Protein AF-A0AAN8FLV7-F1 (afdb_monomer_lite)

Secondary structure (DSSP, 8-state):
---------------PPPPPPPPPGGG----SEEEEEEEEEEEEP-GGGHHHHHTTGGGG-HHHHHTTTSEEEEEEEEEETTEEEEEEEEEEE-HHHHHHHHHHHHHH-SSEEEEEEEEEE-PPS--PSPPPPP-

InterPro domains:
  IPR035126 Secreted clade V protein [PF17619] (35-119)

Structure (mmCIF, N/CA/C/O backbone):
data_AF-A0AAN8FLV7-F1
#
_entry.id   AF-A0AAN8FLV7-F1
#
loop_
_atom_site.group_PDB
_atom_site.id
_atom_site.type_symbol
_atom_site.label_atom_id
_atom_site.label_alt_id
_atom_site.label_comp_id
_atom_site.label_asym_id
_atom_site.label_entity_id
_atom_site.label_seq_id
_atom_site.pdbx_PDB_ins_code
_atom_site.Cartn_x
_atom_site.Cartn_y
_atom_site.Cartn_z
_atom_site.occupancy
_atom_site.B_iso_or_equiv
_atom_site.auth_seq_id
_atom_site.auth_comp_id
_atom_site.auth_asym_id
_atom_site.auth_atom_id
_atom_site.pdbx_PDB_model_num
ATOM 1 N N . MET A 1 1 ? -3.016 -21.492 48.209 1.00 36.22 1 MET A N 1
ATOM 2 C CA . MET A 1 1 ? -3.811 -21.379 46.965 1.00 36.22 1 MET A CA 1
ATOM 3 C C . MET A 1 1 ? -4.136 -19.907 46.767 1.00 36.22 1 MET A C 1
ATOM 5 O O . MET A 1 1 ? -5.207 -19.456 47.156 1.00 36.22 1 MET A O 1
ATOM 9 N N . GLU A 1 2 ? -3.180 -19.142 46.243 1.00 34.44 2 GLU A N 1
ATOM 10 C CA . GLU A 1 2 ? -3.404 -17.747 45.862 1.00 34.44 2 GLU A CA 1
ATOM 11 C C . GLU A 1 2 ? -4.200 -17.682 44.558 1.00 34.44 2 GLU A C 1
ATOM 13 O O . GLU A 1 2 ? -3.817 -18.248 43.535 1.00 34.44 2 GLU A O 1
ATOM 18 N N . ARG A 1 3 ? -5.345 -17.001 44.616 1.00 38.47 3 ARG A N 1
ATOM 19 C CA . ARG A 1 3 ? -6.161 -16.663 43.453 1.00 38.47 3 ARG A CA 1
ATOM 20 C C . ARG A 1 3 ? -5.559 -15.422 42.799 1.00 38.47 3 ARG A C 1
ATOM 22 O O . ARG A 1 3 ? -5.804 -14.308 43.251 1.00 38.47 3 ARG A O 1
ATOM 29 N N . LEU A 1 4 ? -4.775 -15.624 41.743 1.00 39.97 4 LEU A N 1
ATOM 30 C CA . LEU A 1 4 ? -4.374 -14.556 40.831 1.00 39.97 4 LEU A CA 1
ATOM 31 C C . LEU A 1 4 ? -5.603 -14.095 40.042 1.00 39.97 4 LEU A C 1
ATOM 33 O O . LEU A 1 4 ? -6.081 -14.773 39.134 1.00 39.97 4 LEU A O 1
ATOM 37 N N . ILE A 1 5 ? -6.132 -12.940 40.435 1.00 45.16 5 ILE A N 1
ATOM 38 C CA . ILE A 1 5 ? -7.127 -12.197 39.670 1.00 45.16 5 ILE A CA 1
ATOM 39 C C . ILE A 1 5 ? -6.372 -11.563 38.500 1.00 45.16 5 ILE A C 1
ATOM 41 O O . ILE A 1 5 ? -5.666 -10.571 38.670 1.00 45.16 5 ILE A O 1
ATOM 45 N N . PHE A 1 6 ? -6.491 -12.158 37.314 1.00 38.91 6 PHE A N 1
ATOM 46 C CA . PHE A 1 6 ? -6.069 -11.513 36.076 1.00 38.91 6 PHE A CA 1
ATOM 47 C C . PHE A 1 6 ? -7.042 -10.368 35.793 1.00 38.91 6 PHE A C 1
ATOM 49 O O . PHE A 1 6 ? -8.153 -10.576 35.307 1.00 38.91 6 PHE A O 1
ATOM 56 N N . ALA A 1 7 ? -6.635 -9.152 36.147 1.00 38.56 7 ALA A N 1
ATOM 57 C CA . ALA A 1 7 ? -7.276 -7.942 35.669 1.00 38.56 7 ALA A CA 1
ATOM 58 C C . ALA A 1 7 ? -7.075 -7.871 34.148 1.00 38.56 7 ALA A C 1
ATOM 60 O O . ALA A 1 7 ? -6.001 -7.514 33.669 1.00 38.56 7 ALA A O 1
ATOM 61 N N . LEU A 1 8 ? -8.103 -8.252 33.389 1.00 41.72 8 LEU A N 1
ATOM 62 C CA . LEU A 1 8 ? -8.193 -7.951 31.965 1.00 41.72 8 LEU A CA 1
ATOM 63 C C . LEU A 1 8 ? -8.472 -6.452 31.830 1.00 41.72 8 LEU A C 1
ATOM 65 O O . LEU A 1 8 ? -9.617 -6.004 31.812 1.00 41.72 8 LEU A O 1
ATOM 69 N N . THR A 1 9 ? -7.409 -5.659 31.756 1.00 36.56 9 THR A N 1
ATOM 70 C CA . THR A 1 9 ? -7.487 -4.346 31.129 1.00 36.56 9 THR A CA 1
ATOM 71 C C . THR A 1 9 ? -7.808 -4.582 29.657 1.00 36.56 9 THR A C 1
ATOM 73 O O . THR A 1 9 ? -6.951 -4.986 28.874 1.00 36.56 9 THR A O 1
ATOM 76 N N . VAL A 1 10 ? -9.067 -4.358 29.274 1.00 42.41 10 VAL A N 1
ATOM 77 C CA . VAL A 1 10 ? -9.447 -4.189 27.868 1.00 42.41 10 VAL A CA 1
ATOM 78 C C . VAL A 1 10 ? -8.830 -2.868 27.424 1.00 42.41 10 VAL A C 1
ATOM 80 O O . VAL A 1 10 ? -9.457 -1.812 27.449 1.00 42.41 10 VAL A O 1
ATOM 83 N N . ILE A 1 11 ? -7.540 -2.917 27.100 1.00 46.19 11 ILE A N 1
ATOM 84 C CA . ILE A 1 11 ? -6.896 -1.885 26.309 1.00 46.19 11 ILE A CA 1
ATOM 85 C C . ILE A 1 11 ? -7.578 -2.024 24.956 1.00 46.19 11 ILE A C 1
ATOM 87 O O . ILE A 1 11 ? -7.330 -2.988 24.233 1.00 46.19 11 ILE A O 1
ATOM 91 N N . GLY A 1 12 ? -8.507 -1.116 24.657 1.00 41.19 12 GLY A N 1
ATOM 92 C CA . GLY A 1 12 ? -8.946 -0.884 23.292 1.00 41.19 12 GLY A CA 1
ATOM 93 C C . GLY A 1 12 ? -7.708 -0.474 22.516 1.00 41.19 12 GLY A C 1
ATOM 94 O O . GLY A 1 12 ? -7.368 0.704 22.476 1.00 41.19 12 GLY A O 1
ATOM 95 N N . ALA A 1 13 ? -6.969 -1.462 22.015 1.00 41.09 13 ALA A N 1
ATOM 96 C CA . ALA A 1 13 ? -5.865 -1.241 21.118 1.00 41.09 13 ALA A CA 1
ATOM 97 C C . ALA A 1 13 ? -6.496 -0.568 19.910 1.00 41.09 13 ALA A C 1
ATOM 99 O O . ALA A 1 13 ? -7.191 -1.208 19.120 1.00 41.09 13 ALA A O 1
ATOM 100 N N . THR A 1 14 ? -6.320 0.746 19.813 1.00 46.91 14 THR A N 1
ATOM 101 C CA . THR A 1 14 ? -6.400 1.418 18.533 1.00 46.91 14 THR A CA 1
ATOM 102 C C . THR A 1 14 ? -5.427 0.643 17.658 1.00 46.91 14 THR A C 1
ATOM 104 O O . THR A 1 14 ? -4.216 0.652 17.871 1.00 46.91 14 THR A O 1
ATOM 107 N N . LEU A 1 15 ? -5.992 -0.173 16.773 1.00 52.84 15 LEU A N 1
ATOM 108 C CA . LEU A 1 15 ? -5.321 -1.003 15.784 1.00 52.84 15 LEU A CA 1
ATOM 109 C C . LEU A 1 15 ? -4.701 -0.056 14.739 1.00 52.84 15 LEU A C 1
ATOM 111 O O . LEU A 1 15 ? -5.053 -0.048 13.565 1.00 52.84 15 LEU A O 1
ATOM 115 N N . ALA A 1 16 ? -3.834 0.839 15.204 1.00 56.16 16 ALA A N 1
ATOM 116 C CA . ALA A 1 16 ? -3.151 1.815 14.390 1.00 56.16 16 ALA A CA 1
ATOM 117 C C . ALA A 1 16 ? -2.271 1.037 13.410 1.00 56.16 16 ALA A C 1
ATOM 119 O O . ALA A 1 16 ? -1.508 0.153 13.814 1.00 56.16 16 ALA A O 1
ATOM 120 N N . CYS A 1 17 ? -2.459 1.306 12.117 1.00 69.25 17 CYS A N 1
ATOM 121 C CA . CYS A 1 17 ? -1.809 0.572 11.043 1.00 69.25 17 CYS A CA 1
ATOM 122 C C . CYS A 1 17 ? -0.301 0.460 11.304 1.00 69.25 17 CYS A C 1
ATOM 124 O O . CYS A 1 17 ? 0.387 1.454 11.509 1.00 69.25 17 CYS A O 1
ATOM 126 N N . SER A 1 18 ? 0.221 -0.763 11.310 1.00 79.00 18 SER A N 1
ATOM 127 C CA . SER A 1 18 ? 1.664 -0.998 11.379 1.00 79.00 18 SER A CA 1
ATOM 128 C C . SER A 1 18 ? 2.274 -0.876 9.977 1.00 79.00 18 SER A C 1
ATOM 130 O O . SER A 1 18 ? 1.545 -1.044 8.993 1.00 79.00 18 SER A O 1
ATOM 132 N N . PRO A 1 19 ? 3.589 -0.613 9.859 1.00 86.88 19 PRO A N 1
ATOM 133 C CA . PRO A 1 19 ? 4.260 -0.641 8.567 1.00 86.88 19 PRO A CA 1
ATOM 134 C C . PRO A 1 19 ? 3.986 -1.953 7.834 1.00 86.88 19 PRO A C 1
ATOM 136 O O . PRO A 1 19 ? 4.097 -3.030 8.425 1.00 86.88 19 PRO A O 1
ATOM 139 N N . VAL A 1 20 ? 3.622 -1.860 6.557 1.00 91.12 20 VAL A N 1
ATOM 140 C CA . VAL A 1 20 ? 3.440 -3.041 5.710 1.00 91.12 20 VAL A CA 1
ATOM 141 C C . VAL A 1 20 ? 4.805 -3.599 5.292 1.00 91.12 20 VAL A C 1
ATOM 143 O O . VAL A 1 20 ? 5.826 -2.933 5.478 1.00 91.12 20 VAL A O 1
ATOM 146 N N . PRO A 1 21 ? 4.876 -4.808 4.720 1.00 89.56 21 PRO A N 1
ATOM 147 C CA . PRO A 1 21 ? 6.128 -5.313 4.178 1.00 89.56 21 PRO A CA 1
ATOM 148 C C . PRO A 1 21 ? 6.671 -4.365 3.108 1.00 89.56 21 PRO A C 1
ATOM 150 O O . PRO A 1 21 ? 5.938 -3.935 2.213 1.00 89.56 21 PRO A O 1
ATOM 153 N N . ALA A 1 22 ? 7.963 -4.048 3.192 1.00 88.25 22 ALA A N 1
ATOM 154 C CA . ALA A 1 22 ? 8.641 -3.318 2.132 1.00 88.25 22 ALA A CA 1
ATOM 155 C C . ALA A 1 22 ? 8.602 -4.119 0.822 1.00 88.25 22 ALA A C 1
ATOM 157 O O . ALA A 1 22 ? 8.485 -5.347 0.822 1.00 88.25 22 ALA A O 1
ATOM 158 N N . ILE A 1 23 ? 8.720 -3.414 -0.300 1.00 83.62 23 ILE A N 1
ATOM 159 C CA . ILE A 1 23 ? 8.792 -4.055 -1.610 1.00 83.62 23 ILE A CA 1
ATOM 160 C C . ILE A 1 23 ? 10.078 -4.895 -1.702 1.00 83.62 23 ILE A C 1
ATOM 162 O O . ILE A 1 23 ? 11.146 -4.392 -1.332 1.00 83.62 23 ILE A O 1
ATOM 166 N N . PRO A 1 24 ? 10.006 -6.145 -2.203 1.00 80.38 24 PRO A N 1
ATOM 167 C CA . PRO A 1 24 ? 11.187 -6.966 -2.446 1.00 80.38 24 PRO A CA 1
ATOM 168 C C . PRO A 1 24 ? 12.239 -6.249 -3.322 1.00 80.38 24 PRO A C 1
ATOM 170 O O . PRO A 1 24 ? 11.874 -5.573 -4.285 1.00 80.38 24 PRO A O 1
ATOM 173 N N . PRO A 1 25 ? 13.551 -6.363 -3.036 1.00 73.06 25 PRO A N 1
ATOM 174 C CA . PRO A 1 25 ? 14.590 -5.633 -3.778 1.00 73.06 25 PRO A CA 1
ATOM 175 C C . PRO A 1 25 ? 14.643 -5.971 -5.275 1.00 73.06 25 PRO A C 1
ATOM 177 O O . PRO A 1 25 ? 14.962 -5.121 -6.106 1.00 73.06 25 PRO A O 1
ATOM 180 N N . ASP A 1 26 ? 14.307 -7.206 -5.627 1.00 78.75 26 ASP A N 1
ATOM 181 C CA . ASP A 1 26 ? 14.188 -7.710 -6.997 1.00 78.75 26 ASP A CA 1
ATOM 182 C C . ASP A 1 26 ? 12.987 -7.119 -7.751 1.00 78.75 26 ASP A C 1
ATOM 184 O O . ASP A 1 26 ? 12.923 -7.193 -8.978 1.00 78.75 26 ASP A O 1
ATOM 188 N N . PHE A 1 27 ? 12.054 -6.479 -7.042 1.00 74.62 27 PHE A N 1
ATOM 189 C CA . PHE A 1 27 ? 10.911 -5.799 -7.647 1.00 74.62 27 PHE A CA 1
ATOM 190 C C . PHE A 1 27 ? 11.211 -4.330 -7.958 1.00 74.62 27 PHE A C 1
ATOM 192 O O . PHE A 1 27 ? 10.370 -3.643 -8.527 1.00 74.62 27 PHE A O 1
ATOM 199 N N . THR A 1 28 ? 12.415 -3.838 -7.669 1.00 72.38 28 THR A N 1
ATOM 200 C CA . THR A 1 28 ? 12.815 -2.478 -8.053 1.00 72.38 28 THR A CA 1
ATOM 201 C C . THR A 1 28 ? 12.780 -2.287 -9.575 1.00 72.38 28 THR A C 1
ATOM 203 O O . THR A 1 28 ? 12.987 -3.228 -10.347 1.00 72.38 28 THR A O 1
ATOM 206 N N . GLY A 1 29 ? 12.471 -1.066 -10.016 1.00 70.06 29 GLY A N 1
ATOM 207 C CA . GLY A 1 29 ? 12.369 -0.722 -11.438 1.00 70.06 29 GLY A CA 1
ATOM 208 C C . GLY A 1 29 ? 11.047 -0.049 -11.793 1.00 70.06 29 GLY A C 1
ATOM 209 O O . GLY A 1 29 ? 10.022 -0.290 -11.162 1.00 70.06 29 GLY A O 1
ATOM 210 N N . LYS A 1 30 ? 11.096 0.833 -12.796 1.00 80.19 30 LYS A N 1
ATOM 211 C CA . LYS A 1 30 ? 9.925 1.533 -13.333 1.00 80.19 30 LYS A CA 1
ATOM 212 C C . LYS A 1 30 ? 9.482 0.865 -14.630 1.00 80.19 30 LYS A C 1
ATOM 214 O O . LYS A 1 30 ? 10.325 0.506 -15.450 1.00 80.19 30 LYS A O 1
ATOM 219 N N . GLY A 1 31 ? 8.174 0.749 -14.821 1.00 86.50 31 GLY A N 1
ATOM 220 C CA . GLY A 1 31 ? 7.556 0.187 -16.022 1.00 86.50 31 GLY A CA 1
ATOM 221 C C . GLY A 1 31 ? 6.657 1.195 -16.745 1.00 86.50 31 GLY A C 1
ATOM 222 O O . GLY A 1 31 ? 6.572 2.356 -16.335 1.00 86.50 31 GLY A O 1
ATOM 223 N N . PRO A 1 32 ? 6.003 0.782 -17.841 1.00 89.19 32 PRO A N 1
ATOM 224 C CA . PRO A 1 32 ? 5.110 1.640 -18.614 1.00 89.19 32 PRO A CA 1
ATOM 225 C C . PRO A 1 32 ? 3.696 1.736 -18.020 1.00 89.19 32 PRO A C 1
ATOM 227 O O . PRO A 1 32 ? 2.845 2.402 -18.605 1.00 89.19 32 PRO A O 1
ATOM 230 N N . ASP A 1 33 ? 3.408 1.083 -16.895 1.00 93.12 33 ASP A N 1
ATOM 231 C CA . ASP A 1 33 ? 2.041 0.961 -16.400 1.00 93.12 33 ASP A CA 1
ATOM 232 C C . ASP A 1 33 ? 1.675 2.056 -15.387 1.00 93.12 33 ASP A C 1
ATOM 234 O O . ASP A 1 33 ? 2.521 2.697 -14.748 1.00 93.12 33 ASP A O 1
ATOM 238 N N . ILE A 1 34 ? 0.369 2.226 -15.206 1.00 94.88 34 ILE A N 1
ATOM 239 C CA . ILE A 1 34 ? -0.253 2.814 -14.025 1.00 94.88 34 ILE A CA 1
ATOM 240 C C . ILE A 1 34 ? -1.061 1.714 -13.341 1.00 94.88 34 ILE A C 1
ATOM 242 O O . ILE A 1 34 ? -1.918 1.091 -13.967 1.00 94.88 34 ILE A O 1
ATOM 246 N N . ALA A 1 35 ? -0.827 1.520 -12.049 1.00 96.56 35 ALA A N 1
ATOM 247 C CA . ALA A 1 35 ? -1.664 0.691 -11.197 1.00 96.56 35 ALA A CA 1
ATOM 248 C C . ALA A 1 35 ? -2.618 1.583 -10.398 1.00 96.56 35 ALA A C 1
ATOM 250 O O . ALA A 1 35 ? -2.158 2.487 -9.701 1.00 96.56 35 ALA A O 1
ATOM 251 N N . HIS A 1 36 ? -3.921 1.325 -10.479 1.00 97.69 36 HIS A N 1
ATOM 252 C CA . HIS A 1 36 ? -4.918 1.847 -9.547 1.00 97.69 36 HIS A CA 1
ATOM 253 C C . HIS A 1 36 ? -5.215 0.768 -8.511 1.00 97.69 36 HIS A C 1
ATOM 255 O O . HIS A 1 36 ? -5.659 -0.331 -8.851 1.00 97.69 36 HIS A O 1
ATOM 261 N N . VAL A 1 37 ? -4.904 1.061 -7.256 1.00 98.19 37 VAL A N 1
ATOM 262 C CA . VAL A 1 37 ? -4.994 0.113 -6.152 1.00 98.19 37 VAL A CA 1
ATOM 263 C C . VAL A 1 37 ? -6.198 0.465 -5.298 1.00 98.19 37 VAL A C 1
ATOM 265 O O . VAL A 1 37 ? -6.325 1.605 -4.868 1.00 98.19 37 VAL A O 1
ATOM 268 N N . HIS A 1 38 ? -7.025 -0.534 -5.010 1.00 98.19 38 HIS A N 1
ATOM 269 C CA . HIS A 1 38 ? -8.042 -0.505 -3.966 1.00 98.19 38 HIS A CA 1
ATOM 270 C C . HIS A 1 38 ? -7.578 -1.438 -2.852 1.00 98.19 38 HIS A C 1
ATOM 272 O O . HIS A 1 38 ? -7.517 -2.652 -3.055 1.00 98.19 38 HIS A O 1
ATOM 278 N N . LEU A 1 39 ? -7.218 -0.890 -1.696 1.00 97.56 39 LEU A N 1
ATOM 279 C CA . LEU A 1 39 ? -6.732 -1.650 -0.551 1.00 97.56 39 LEU A CA 1
ATOM 280 C C . LEU A 1 39 ? -7.792 -1.648 0.551 1.00 97.56 39 LEU A C 1
ATOM 282 O O . LEU A 1 39 ? -7.986 -0.654 1.256 1.00 97.56 39 LEU A O 1
ATOM 286 N N . ILE A 1 40 ? -8.475 -2.781 0.692 1.00 97.44 40 ILE A N 1
ATOM 287 C CA . ILE A 1 40 ? -9.687 -2.915 1.498 1.00 97.44 40 ILE A CA 1
ATOM 288 C C . ILE A 1 40 ? -9.307 -3.312 2.923 1.00 97.44 40 ILE A C 1
ATOM 290 O O . ILE A 1 40 ? -8.674 -4.348 3.167 1.00 97.44 40 ILE A O 1
ATOM 294 N N . SER A 1 41 ? -9.706 -2.479 3.881 1.00 95.25 41 SER A N 1
ATOM 295 C CA . SER A 1 41 ? -9.429 -2.706 5.296 1.00 95.25 41 SER A CA 1
ATOM 296 C C . SER A 1 41 ? -10.441 -3.644 5.960 1.00 95.25 41 SER A C 1
ATOM 298 O O . SER A 1 41 ? -11.500 -3.962 5.419 1.00 95.25 41 SER A O 1
ATOM 300 N N . ASN A 1 42 ? -10.120 -4.065 7.182 1.00 94.31 42 ASN A N 1
ATOM 301 C CA . ASN A 1 42 ? -11.037 -4.777 8.072 1.00 94.31 42 ASN A CA 1
ATOM 302 C C . ASN A 1 42 ? -12.040 -3.858 8.792 1.00 94.31 42 ASN A C 1
ATOM 304 O O . ASN A 1 42 ? -12.884 -4.352 9.541 1.00 94.31 42 ASN A O 1
ATOM 308 N N . TYR A 1 43 ? -11.968 -2.542 8.584 1.00 91.19 43 TYR A N 1
ATOM 309 C CA . TYR A 1 43 ? -12.878 -1.583 9.202 1.00 91.19 43 TYR A CA 1
ATOM 310 C C . TYR A 1 43 ? -14.154 -1.431 8.385 1.00 91.19 43 TYR A C 1
ATOM 312 O O . TYR A 1 43 ? -14.108 -1.348 7.158 1.00 91.19 43 TYR A O 1
ATOM 320 N N . ALA A 1 44 ? -15.290 -1.348 9.075 1.00 95.25 44 ALA A N 1
ATOM 321 C CA . ALA A 1 44 ? -16.530 -0.926 8.445 1.00 95.25 44 ALA A CA 1
ATOM 322 C C . ALA A 1 44 ? -16.392 0.519 7.943 1.00 95.25 44 ALA A C 1
ATOM 324 O O . ALA A 1 44 ? -15.741 1.351 8.582 1.00 95.25 44 ALA A O 1
ATOM 325 N N . TYR A 1 45 ? -17.001 0.819 6.801 1.00 95.38 45 TYR A N 1
ATOM 326 C CA . TYR A 1 45 ? -17.051 2.184 6.303 1.00 95.38 45 TYR A CA 1
ATOM 327 C C . TYR A 1 45 ? -18.007 3.013 7.168 1.00 95.38 45 TYR A C 1
ATOM 329 O O . TYR A 1 45 ? -19.210 2.762 7.226 1.00 95.38 45 TYR A O 1
ATOM 337 N N . GLU A 1 46 ? -17.461 4.024 7.835 1.00 95.88 46 GLU A N 1
ATOM 338 C CA . GLU A 1 46 ? -18.217 4.986 8.631 1.00 95.88 46 GLU A CA 1
ATOM 339 C C . GLU A 1 46 ? -17.816 6.398 8.200 1.00 95.88 46 GLU A C 1
ATOM 341 O O . GLU A 1 46 ? -16.669 6.811 8.381 1.00 95.88 46 GLU A O 1
ATOM 346 N N . THR A 1 47 ? -18.760 7.167 7.650 1.00 96.06 47 THR A N 1
ATOM 347 C CA . THR A 1 47 ? -18.491 8.515 7.113 1.00 96.06 47 THR A CA 1
ATOM 348 C C . THR A 1 47 ? -17.881 9.461 8.149 1.00 96.06 47 THR A C 1
ATOM 350 O O . THR A 1 47 ? -17.018 10.268 7.813 1.00 96.06 47 THR A O 1
ATOM 353 N N . SER A 1 48 ? -18.267 9.333 9.422 1.00 97.31 48 SER A N 1
ATOM 354 C CA . SER A 1 48 ? -17.728 10.125 10.536 1.00 97.31 48 SER A CA 1
ATOM 355 C C . SER A 1 48 ? -16.276 9.791 10.898 1.00 97.31 48 SER A C 1
ATOM 357 O O . SER A 1 48 ? -15.624 10.607 11.546 1.00 97.31 48 SER A O 1
ATOM 359 N N . LYS A 1 49 ? -15.761 8.626 10.483 1.00 94.94 49 LYS A N 1
ATOM 360 C CA . LYS A 1 49 ? -14.400 8.154 10.786 1.00 94.94 49 LYS A CA 1
ATOM 361 C C . LYS A 1 49 ? -13.447 8.220 9.598 1.00 94.94 49 LYS A C 1
ATOM 363 O O . LYS A 1 49 ? -12.269 7.925 9.760 1.00 94.94 49 LYS A O 1
ATOM 368 N N . VAL A 1 50 ? -13.905 8.653 8.420 1.00 95.31 50 VAL A N 1
ATOM 369 C CA . VAL A 1 50 ? -13.066 8.735 7.209 1.00 95.31 50 VAL A CA 1
ATOM 370 C C . VAL A 1 50 ? -11.773 9.509 7.469 1.00 95.31 50 VAL A C 1
ATOM 372 O O . VAL A 1 50 ? -10.698 9.027 7.133 1.00 95.31 50 VAL A O 1
ATOM 375 N N . GLN A 1 51 ? -11.845 10.675 8.119 1.00 96.19 51 GLN A N 1
ATOM 376 C CA . GLN A 1 51 ? -10.650 11.479 8.396 1.00 96.19 51 GLN A CA 1
ATOM 377 C C . GLN A 1 51 ? -9.683 10.786 9.368 1.00 96.19 51 GLN A C 1
ATOM 379 O O . GLN A 1 51 ? -8.469 10.880 9.197 1.00 96.19 51 GLN A O 1
ATOM 384 N N . GLU A 1 52 ? -10.214 10.074 10.364 1.00 94.19 52 GLU A N 1
ATOM 385 C CA . GLU A 1 52 ? -9.422 9.274 11.298 1.00 94.19 52 GLU A CA 1
ATOM 386 C C . GLU A 1 52 ? -8.697 8.142 10.556 1.00 94.19 52 GLU A C 1
ATOM 388 O O . GLU A 1 52 ? -7.477 8.023 10.661 1.00 94.19 52 GLU A O 1
ATOM 393 N N . TYR A 1 53 ? -9.425 7.370 9.745 1.00 94.56 53 TYR A N 1
ATOM 394 C CA . TYR A 1 53 ? -8.868 6.258 8.974 1.00 94.56 53 TYR A CA 1
ATOM 395 C C . TYR A 1 53 ? -7.845 6.730 7.939 1.00 94.56 53 TYR A C 1
ATOM 397 O O . TYR A 1 53 ? -6.751 6.177 7.870 1.00 94.56 53 TYR A O 1
ATOM 405 N N . MET A 1 54 ? -8.108 7.824 7.224 1.00 95.62 54 MET A N 1
ATOM 406 C CA . MET A 1 54 ? -7.114 8.438 6.334 1.00 95.62 54 MET A CA 1
ATOM 407 C C . MET A 1 54 ? -5.836 8.849 7.080 1.00 95.62 54 MET A C 1
ATOM 409 O O . MET A 1 54 ? -4.736 8.702 6.547 1.00 95.62 54 MET A O 1
ATOM 413 N N . GLY A 1 55 ? -5.952 9.282 8.340 1.00 95.00 55 GLY A N 1
ATOM 414 C CA . GLY A 1 55 ? -4.813 9.578 9.213 1.00 95.00 55 GLY A CA 1
ATOM 415 C C . GLY A 1 55 ? -3.947 8.363 9.576 1.00 95.00 55 GLY A C 1
ATOM 416 O O . GLY A 1 55 ? -2.804 8.531 10.010 1.00 95.00 55 GLY A O 1
ATOM 417 N N . TYR A 1 56 ? -4.439 7.137 9.376 1.00 93.75 56 TYR A N 1
ATOM 418 C CA . TYR A 1 56 ? -3.669 5.910 9.596 1.00 93.75 56 TYR A CA 1
ATOM 419 C C . TYR A 1 56 ? -2.800 5.527 8.397 1.00 93.75 56 TYR A C 1
ATOM 421 O O . TYR A 1 56 ? -1.788 4.845 8.580 1.00 93.75 56 TYR A O 1
ATOM 429 N N . PHE A 1 57 ? -3.122 6.007 7.191 1.00 94.62 57 PHE A N 1
ATOM 430 C CA . PHE A 1 57 ? -2.403 5.633 5.972 1.00 94.62 57 PHE A CA 1
ATOM 431 C C . PHE A 1 57 ? -0.884 5.876 6.038 1.00 94.62 57 PHE A C 1
ATOM 433 O O 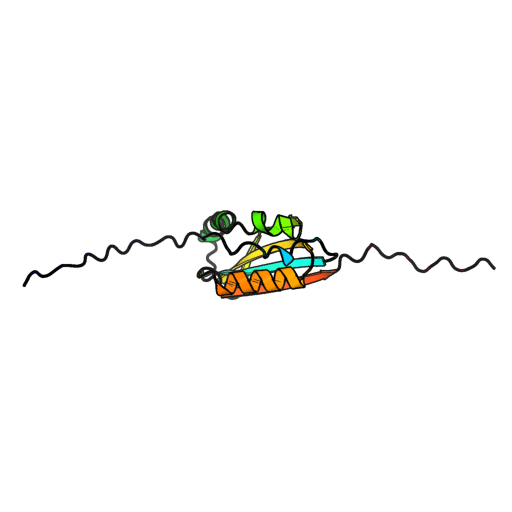. PHE A 1 57 ? -0.140 4.951 5.708 1.00 94.62 57 PHE A O 1
ATOM 440 N N . PRO A 1 58 ? -0.364 7.024 6.524 1.00 94.88 58 PRO A N 1
ATOM 441 C CA . PRO A 1 58 ? 1.085 7.255 6.572 1.00 94.88 58 PRO A CA 1
ATOM 442 C C . PRO A 1 58 ? 1.852 6.226 7.417 1.00 94.88 58 PRO A C 1
ATOM 444 O O . PRO A 1 58 ? 3.017 5.9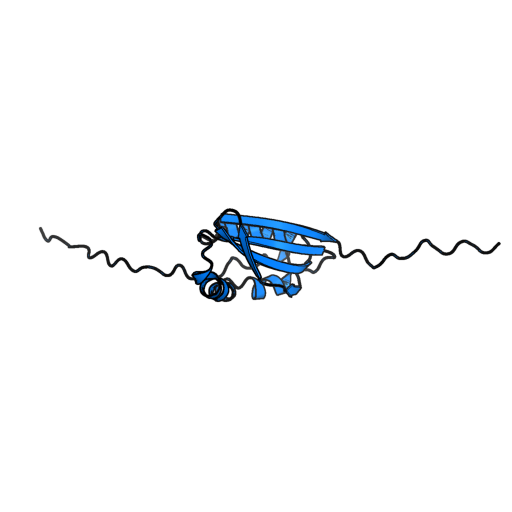41 7.148 1.00 94.88 58 PRO A O 1
ATOM 447 N N . GLN A 1 59 ? 1.198 5.622 8.413 1.00 93.06 59 GLN A N 1
ATOM 448 C CA . GLN A 1 59 ? 1.812 4.629 9.301 1.00 93.06 59 GLN A CA 1
ATOM 449 C C . GLN A 1 59 ? 2.081 3.296 8.584 1.00 93.06 59 GLN A C 1
ATOM 451 O O . GLN A 1 59 ? 2.976 2.548 8.976 1.00 93.06 59 GLN A O 1
ATOM 456 N N . THR A 1 60 ? 1.364 3.032 7.486 1.00 93.38 60 THR A N 1
ATOM 457 C CA . THR A 1 60 ? 1.575 1.854 6.633 1.00 93.38 60 THR A CA 1
ATOM 458 C C . THR A 1 60 ? 2.902 1.902 5.879 1.00 93.38 60 THR A C 1
ATOM 460 O O . THR A 1 60 ? 3.405 0.852 5.490 1.00 93.38 60 THR A O 1
ATOM 463 N N . LYS A 1 61 ? 3.471 3.098 5.658 1.00 94.81 61 LYS A N 1
ATOM 464 C CA . LYS A 1 61 ? 4.631 3.351 4.784 1.00 94.81 61 LYS A CA 1
ATOM 465 C C . LYS A 1 61 ? 4.450 2.957 3.310 1.00 94.81 61 LYS A C 1
ATOM 467 O O . LYS A 1 61 ? 5.433 2.922 2.574 1.00 94.81 61 LYS A O 1
ATOM 472 N N . ILE A 1 62 ? 3.222 2.721 2.840 1.00 95.19 62 ILE A N 1
ATOM 473 C CA . ILE A 1 62 ? 2.952 2.365 1.433 1.00 95.19 62 ILE A CA 1
ATOM 474 C C . ILE A 1 62 ? 3.496 3.431 0.472 1.00 95.19 62 ILE A C 1
ATOM 476 O O . ILE A 1 62 ? 4.225 3.102 -0.461 1.00 95.19 62 ILE A O 1
ATOM 480 N N . GLU A 1 63 ? 3.213 4.712 0.722 1.00 95.94 63 GLU A N 1
ATOM 481 C CA . GLU A 1 63 ? 3.739 5.804 -0.107 1.00 95.94 63 GLU A CA 1
ATOM 482 C C . GLU A 1 63 ? 5.276 5.824 -0.113 1.00 95.94 63 GLU A C 1
ATOM 484 O O . GLU A 1 63 ? 5.892 5.960 -1.166 1.00 95.94 63 GLU A O 1
ATOM 489 N N . GLU A 1 64 ? 5.920 5.630 1.040 1.00 95.06 64 GLU A N 1
ATOM 490 C CA . GLU A 1 64 ? 7.381 5.574 1.133 1.00 95.06 64 GLU A CA 1
ATOM 491 C C . GLU A 1 64 ? 7.954 4.407 0.317 1.00 95.06 64 GLU A C 1
ATOM 493 O O . GLU A 1 64 ? 8.859 4.610 -0.495 1.00 95.06 64 GLU A O 1
ATOM 498 N N . TYR A 1 65 ? 7.408 3.203 0.494 1.00 94.12 65 TYR A N 1
ATOM 499 C CA . TYR A 1 65 ? 7.897 1.986 -0.152 1.00 94.12 65 TYR A CA 1
ATOM 500 C C . TYR A 1 65 ? 7.615 1.941 -1.649 1.00 94.12 65 TYR A C 1
ATOM 502 O O . TYR A 1 65 ? 8.452 1.449 -2.401 1.00 94.12 65 TYR A O 1
ATOM 510 N N . SER A 1 66 ? 6.507 2.522 -2.106 1.00 93.44 66 SER A N 1
ATOM 511 C CA . SER A 1 66 ? 6.169 2.586 -3.532 1.00 93.44 66 SER A CA 1
ATOM 512 C C . SER A 1 66 ? 7.187 3.361 -4.382 1.00 93.44 66 SER A C 1
ATOM 514 O O . SER A 1 66 ? 7.305 3.087 -5.575 1.00 93.44 66 SER A O 1
ATOM 516 N N . LYS A 1 67 ? 7.991 4.259 -3.786 1.00 91.19 67 LYS A N 1
ATOM 517 C CA . LYS A 1 67 ? 9.003 5.067 -4.502 1.00 91.19 67 LYS A CA 1
ATOM 518 C C . LYS A 1 67 ? 10.048 4.228 -5.239 1.00 91.19 67 LYS A C 1
ATOM 520 O O . LYS A 1 67 ? 10.704 4.730 -6.151 1.00 91.19 67 LYS A O 1
ATOM 525 N N . THR A 1 68 ? 10.232 2.968 -4.846 1.00 89.69 68 THR A N 1
ATOM 526 C CA . THR A 1 68 ? 11.186 2.046 -5.479 1.00 89.69 68 THR A CA 1
ATOM 527 C C . THR A 1 68 ? 10.652 1.405 -6.766 1.00 89.69 68 THR A C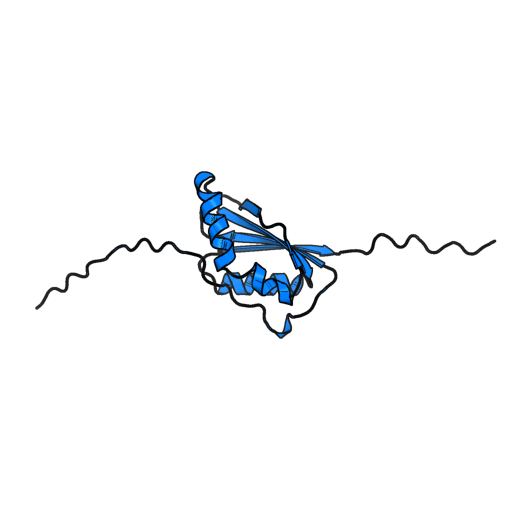 1
ATOM 529 O O . THR A 1 68 ? 11.446 0.901 -7.564 1.00 89.69 68 THR A O 1
ATOM 532 N N . VAL A 1 69 ? 9.333 1.453 -6.986 1.00 89.94 69 VAL A N 1
ATOM 533 C CA . VAL A 1 69 ? 8.638 0.809 -8.118 1.00 89.94 69 VAL A CA 1
ATOM 534 C C . VAL A 1 69 ? 7.791 1.760 -8.950 1.00 89.94 69 VAL A C 1
ATOM 536 O O . VAL A 1 69 ? 7.323 1.378 -10.017 1.00 89.94 69 VAL A O 1
ATOM 539 N N . GLY A 1 70 ? 7.569 2.989 -8.490 1.00 92.44 70 GLY A N 1
ATOM 540 C CA . GLY A 1 70 ? 6.784 3.966 -9.229 1.00 92.44 70 GLY A CA 1
ATOM 541 C C . GLY A 1 70 ? 6.550 5.266 -8.471 1.00 92.44 70 GLY A C 1
ATOM 542 O O . GLY A 1 70 ? 7.122 5.517 -7.411 1.00 92.44 70 GLY A O 1
ATOM 543 N N . ASP A 1 71 ? 5.715 6.110 -9.064 1.00 93.94 71 ASP A N 1
ATOM 544 C CA . ASP A 1 71 ? 5.353 7.424 -8.546 1.00 93.94 71 ASP A CA 1
ATOM 545 C C . ASP A 1 71 ? 3.947 7.333 -7.919 1.00 93.94 71 ASP A C 1
ATOM 547 O O . ASP A 1 71 ? 2.959 7.137 -8.631 1.00 93.94 71 ASP A O 1
ATOM 551 N N . PHE A 1 72 ? 3.861 7.446 -6.591 1.00 96.38 72 PHE A N 1
ATOM 552 C CA . PHE A 1 72 ? 2.605 7.412 -5.831 1.00 96.38 72 PHE A CA 1
ATOM 553 C C . PHE A 1 72 ? 1.833 8.726 -5.939 1.00 96.38 72 PHE A C 1
ATOM 555 O O . PHE A 1 72 ? 2.430 9.798 -5.813 1.00 96.38 72 PHE A O 1
ATOM 562 N N . TRP A 1 73 ? 0.513 8.658 -6.118 1.00 95.88 73 TRP A N 1
ATOM 563 C CA . TRP A 1 73 ? -0.365 9.830 -6.064 1.00 95.88 73 TRP A CA 1
ATOM 564 C C . TRP A 1 73 ? -1.841 9.450 -5.874 1.00 95.88 73 TRP A C 1
ATOM 566 O O . TRP A 1 73 ? -2.212 8.280 -5.942 1.00 95.88 73 TRP A O 1
ATOM 576 N N . GLY A 1 74 ? -2.689 10.462 -5.660 1.00 96.31 74 GLY A N 1
ATOM 577 C CA . GLY A 1 74 ? -4.148 10.310 -5.692 1.00 96.31 74 GLY A CA 1
ATOM 578 C C . GLY A 1 74 ? -4.709 9.448 -4.564 1.00 96.31 74 GLY A C 1
ATOM 579 O O . GLY A 1 74 ? -5.598 8.649 -4.815 1.00 96.31 74 GLY A O 1
ATOM 580 N N . LEU A 1 75 ? -4.156 9.575 -3.351 1.00 98.12 75 LEU A N 1
ATOM 581 C CA . LEU A 1 75 ? -4.678 8.887 -2.174 1.00 98.12 75 LEU A CA 1
ATOM 582 C C . LEU A 1 75 ? -6.070 9.416 -1.813 1.00 98.12 75 LEU A C 1
ATOM 584 O O . LEU A 1 75 ? -6.223 10.582 -1.446 1.00 98.12 75 LEU A O 1
ATOM 588 N N . GLU A 1 76 ? -7.051 8.527 -1.846 1.00 97.81 76 GLU A N 1
ATOM 589 C CA . GLU A 1 76 ? -8.448 8.777 -1.519 1.00 97.81 76 GLU A CA 1
ATOM 590 C C . GLU A 1 76 ? -9.018 7.617 -0.681 1.00 97.81 76 GLU A C 1
ATOM 592 O O . GLU A 1 76 ? -8.317 6.669 -0.311 1.00 97.81 76 GLU A O 1
ATOM 597 N N . SER A 1 77 ? -10.302 7.720 -0.339 1.00 96.69 77 SER A N 1
ATOM 598 C CA . SER A 1 77 ? -11.050 6.676 0.358 1.00 96.69 77 SER A CA 1
ATOM 599 C C . SER A 1 77 ? -12.378 6.407 -0.326 1.00 96.69 77 SER A C 1
ATOM 601 O O . SER A 1 77 ? -13.038 7.349 -0.767 1.00 96.69 77 SER A O 1
ATOM 603 N N . GLU A 1 78 ? -12.837 5.164 -0.276 1.00 96.62 78 GLU A N 1
ATOM 604 C CA . GLU A 1 78 ? -14.158 4.767 -0.763 1.00 96.62 78 GLU A CA 1
ATOM 605 C C . GLU A 1 78 ? -14.843 3.777 0.194 1.00 96.62 78 GLU A C 1
ATOM 607 O O . GLU A 1 78 ? -14.198 3.145 1.039 1.00 96.62 78 GLU A O 1
ATOM 612 N N . ASP A 1 79 ? -16.161 3.637 0.034 1.00 97.00 79 ASP A N 1
ATOM 613 C CA . ASP A 1 79 ? -16.925 2.514 0.577 1.00 97.00 79 ASP A CA 1
ATOM 614 C C . ASP A 1 79 ? -16.862 1.347 -0.411 1.00 97.00 79 ASP A C 1
ATOM 616 O O . ASP A 1 79 ? -17.402 1.424 -1.518 1.00 97.00 79 ASP A O 1
ATOM 620 N N . ASN A 1 80 ? -16.210 0.259 -0.006 1.00 95.25 80 ASN A N 1
ATOM 621 C CA . ASN A 1 80 ? -16.122 -0.959 -0.794 1.00 95.25 80 ASN A CA 1
ATOM 622 C C . ASN A 1 80 ? -16.877 -2.089 -0.087 1.00 95.25 80 ASN A C 1
ATOM 624 O O . ASN A 1 80 ? -16.346 -2.796 0.774 1.00 95.25 80 ASN A O 1
ATOM 628 N N . GLY A 1 81 ? -18.163 -2.225 -0.418 1.00 94.31 81 GLY A N 1
ATOM 629 C CA . GLY A 1 81 ? -19.018 -3.281 0.128 1.00 94.31 81 GLY A CA 1
ATOM 630 C C . GLY A 1 81 ? -19.240 -3.182 1.641 1.00 94.31 81 GLY A C 1
ATOM 631 O O . GLY A 1 81 ? -19.326 -4.213 2.310 1.00 94.31 81 GLY A O 1
ATOM 632 N N . GLY A 1 82 ? -19.304 -1.965 2.186 1.00 95.88 82 GLY A N 1
ATOM 633 C CA . GLY A 1 82 ? -19.452 -1.692 3.614 1.00 95.88 82 GLY A CA 1
ATOM 634 C C . GLY A 1 82 ? -18.128 -1.629 4.376 1.00 95.88 82 GLY A C 1
ATOM 635 O O . GLY A 1 82 ? -18.151 -1.498 5.600 1.00 95.88 82 GLY A O 1
ATOM 636 N N . PHE A 1 83 ? -16.984 -1.726 3.691 1.00 97.06 83 PHE A N 1
ATOM 637 C CA . PHE A 1 83 ? -15.651 -1.636 4.286 1.00 97.06 83 PHE A CA 1
ATOM 638 C C . PHE A 1 83 ? -14.917 -0.387 3.814 1.00 97.06 83 PHE A C 1
ATOM 640 O O . PHE A 1 83 ? -15.028 0.026 2.660 1.00 97.06 83 PHE A O 1
ATOM 647 N N . PHE A 1 84 ? -14.125 0.196 4.708 1.00 96.94 84 PHE A N 1
ATOM 648 C CA . PHE A 1 84 ? -13.263 1.313 4.361 1.00 96.94 84 PHE A CA 1
ATOM 649 C C . PHE A 1 84 ? -12.111 0.832 3.474 1.00 96.94 84 PHE A C 1
ATOM 651 O O . PHE A 1 84 ? -11.371 -0.084 3.851 1.00 96.94 84 PHE A O 1
ATOM 658 N N . SER A 1 85 ? -11.950 1.457 2.311 1.00 97.81 85 SER A N 1
ATOM 659 C CA . SER A 1 85 ? -10.905 1.139 1.340 1.00 97.81 85 SER A CA 1
ATOM 660 C C . SER A 1 85 ? -10.064 2.377 1.052 1.00 97.81 85 SER A C 1
ATOM 662 O O . SER A 1 85 ? -10.612 3.464 0.863 1.00 97.81 85 SER A O 1
ATOM 664 N N . TYR A 1 86 ? -8.742 2.207 1.021 1.00 98.00 86 TYR A N 1
ATOM 665 C CA . TYR A 1 86 ? -7.832 3.222 0.495 1.00 98.00 86 TYR A CA 1
ATOM 666 C C . TYR A 1 86 ? -7.704 3.030 -1.010 1.00 98.00 86 TYR A C 1
ATOM 668 O O . TYR A 1 86 ? -7.409 1.920 -1.460 1.00 98.00 86 TYR A O 1
ATOM 676 N N . THR A 1 87 ? -7.851 4.106 -1.772 1.00 98.19 87 THR A N 1
ATOM 677 C CA . THR A 1 87 ? -7.597 4.103 -3.213 1.00 98.19 87 THR A CA 1
ATOM 678 C C . THR A 1 87 ? -6.418 4.998 -3.538 1.00 98.19 87 THR A C 1
ATOM 680 O O . THR A 1 87 ? -6.248 6.051 -2.931 1.00 98.19 87 THR A O 1
ATOM 683 N N . PHE A 1 88 ? -5.542 4.556 -4.434 1.00 98.25 88 PHE A N 1
ATOM 684 C CA . PHE A 1 88 ? -4.389 5.347 -4.867 1.00 98.25 88 PHE A CA 1
ATOM 685 C C . PHE A 1 88 ? -3.813 4.824 -6.177 1.00 98.25 88 PHE A C 1
ATOM 687 O O . PHE A 1 88 ? -4.085 3.701 -6.607 1.00 98.2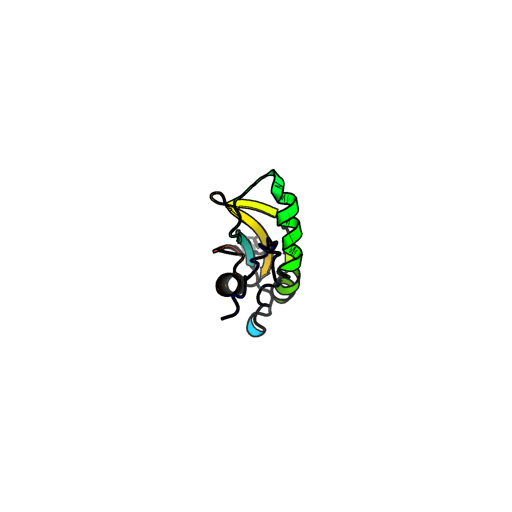5 88 PHE A O 1
ATOM 694 N N . TYR A 1 89 ? -2.964 5.637 -6.794 1.00 97.25 89 TYR A N 1
ATOM 695 C CA . TYR A 1 89 ? -2.281 5.309 -8.033 1.00 97.25 89 TYR A CA 1
ATOM 696 C C . TYR A 1 89 ? -0.779 5.153 -7.819 1.00 97.25 89 TYR A C 1
ATOM 698 O O . TYR A 1 89 ? -0.157 5.901 -7.064 1.00 97.25 89 TYR A O 1
ATOM 706 N N . ILE A 1 90 ? -0.182 4.217 -8.556 1.00 95.94 90 ILE A N 1
ATOM 707 C CA . ILE A 1 90 ? 1.267 4.108 -8.732 1.00 95.94 90 ILE A CA 1
ATOM 708 C C . ILE A 1 90 ? 1.552 4.187 -10.233 1.00 95.94 90 ILE A C 1
ATOM 710 O O . ILE A 1 90 ? 1.274 3.251 -10.983 1.00 95.94 90 ILE A O 1
ATOM 714 N N . ALA A 1 91 ? 2.079 5.321 -10.688 1.00 94.19 91 ALA A N 1
ATOM 715 C CA . ALA A 1 91 ? 2.450 5.534 -12.085 1.00 94.19 91 ALA A CA 1
ATOM 716 C C . ALA A 1 91 ? 3.888 5.085 -12.371 1.00 94.19 91 ALA A C 1
ATOM 718 O O . ALA A 1 91 ? 4.726 5.040 -11.469 1.00 94.19 91 ALA A O 1
ATOM 719 N N . LYS A 1 92 ? 4.189 4.811 -13.645 1.00 92.44 92 LYS A N 1
ATOM 720 C CA . LYS A 1 92 ? 5.499 4.320 -14.103 1.00 92.44 92 LYS A CA 1
ATOM 721 C C . LYS A 1 92 ? 5.933 3.056 -13.356 1.00 92.44 92 LYS A C 1
ATOM 723 O O . LYS A 1 92 ? 7.091 2.937 -12.956 1.00 92.44 92 LYS A O 1
ATOM 728 N N . CYS A 1 93 ? 4.996 2.144 -13.130 1.00 92.12 93 CYS A N 1
ATOM 729 C CA . CYS A 1 93 ? 5.250 0.883 -12.447 1.00 92.12 93 CYS A CA 1
ATOM 730 C C . CYS A 1 93 ? 5.190 -0.299 -13.410 1.00 92.12 93 CYS A C 1
ATOM 732 O O . CYS A 1 93 ? 4.814 -0.160 -14.572 1.00 92.12 93 CYS A O 1
ATOM 734 N N . GLU A 1 94 ? 5.595 -1.464 -12.920 1.00 92.75 94 GLU A N 1
ATOM 735 C CA . GLU A 1 94 ? 5.269 -2.748 -13.534 1.00 92.75 94 GLU A CA 1
ATOM 736 C C . GLU A 1 94 ? 4.095 -3.338 -12.753 1.00 92.75 94 GLU A C 1
ATOM 738 O O . GLU A 1 94 ? 4.238 -3.682 -11.573 1.00 92.75 94 GLU A O 1
ATOM 743 N N . CYS A 1 95 ? 2.921 -3.434 -13.376 1.00 92.12 95 CYS A N 1
ATOM 744 C CA . CYS A 1 95 ? 1.700 -3.700 -12.615 1.00 92.12 95 CYS A CA 1
ATOM 745 C C . CYS A 1 95 ? 1.703 -5.068 -11.905 1.00 92.12 95 CYS A C 1
ATOM 747 O O . CYS A 1 95 ? 1.189 -5.202 -10.793 1.00 92.12 95 CYS A O 1
ATOM 749 N N . GLU A 1 96 ? 2.344 -6.080 -12.498 1.00 91.81 96 GLU A N 1
ATOM 750 C CA . GLU A 1 96 ? 2.488 -7.405 -11.880 1.00 91.81 96 GLU A CA 1
ATOM 751 C C . GLU A 1 96 ? 3.274 -7.355 -10.563 1.00 91.81 96 GLU A C 1
ATOM 753 O O . GLU A 1 96 ? 2.924 -8.041 -9.601 1.00 91.81 96 GLU A O 1
ATOM 758 N N . LYS A 1 97 ? 4.275 -6.475 -10.456 1.00 92.62 97 LYS A N 1
ATOM 759 C CA . LYS A 1 97 ? 5.019 -6.282 -9.204 1.00 92.62 97 LYS A CA 1
ATOM 760 C C . LYS A 1 97 ? 4.151 -5.634 -8.129 1.00 92.62 97 LYS A C 1
ATOM 762 O O . LYS A 1 97 ? 4.231 -6.025 -6.965 1.00 92.62 97 LYS A O 1
ATOM 767 N N . ILE A 1 98 ? 3.278 -4.697 -8.512 1.00 94.81 98 ILE A N 1
ATOM 768 C CA . ILE A 1 98 ? 2.311 -4.086 -7.588 1.00 94.81 98 ILE A CA 1
ATOM 769 C C . ILE A 1 98 ? 1.326 -5.135 -7.068 1.00 94.81 98 ILE A C 1
ATOM 771 O O . ILE A 1 98 ? 1.104 -5.202 -5.861 1.00 94.81 98 ILE A O 1
ATOM 775 N N . LYS A 1 99 ? 0.793 -6.004 -7.938 1.00 95.12 99 LYS A N 1
ATOM 776 C CA . LYS A 1 99 ? -0.086 -7.114 -7.527 1.00 95.12 99 LYS A CA 1
ATOM 777 C C . LYS A 1 99 ? 0.593 -8.045 -6.525 1.00 95.12 99 LYS A C 1
ATOM 779 O O . LYS A 1 99 ? 0.017 -8.356 -5.484 1.00 95.12 99 LYS A O 1
ATOM 784 N N . LEU A 1 100 ? 1.825 -8.465 -6.813 1.00 93.88 100 LEU A N 1
ATOM 785 C CA . LEU A 1 100 ? 2.591 -9.328 -5.912 1.00 93.88 100 LEU A CA 1
ATOM 786 C C . LEU A 1 100 ? 2.861 -8.647 -4.566 1.00 93.88 100 LEU A C 1
ATOM 788 O O . LEU A 1 100 ? 2.734 -9.284 -3.520 1.00 93.88 100 LEU A O 1
ATOM 792 N N . TRP A 1 101 ? 3.180 -7.352 -4.579 1.00 94.19 101 TRP A N 1
ATOM 793 C CA . TRP A 1 101 ? 3.362 -6.592 -3.349 1.00 94.19 101 TRP A CA 1
ATOM 794 C C . TRP A 1 101 ? 2.064 -6.481 -2.541 1.00 94.19 101 TRP A C 1
ATOM 796 O O . TRP A 1 101 ? 2.087 -6.759 -1.345 1.00 94.19 101 TRP A O 1
ATOM 806 N N . MET A 1 102 ? 0.924 -6.177 -3.171 1.00 95.81 102 MET A N 1
ATOM 807 C CA . MET A 1 102 ? -0.374 -6.151 -2.481 1.00 95.81 102 MET A CA 1
ATOM 808 C C . MET A 1 102 ? -0.703 -7.505 -1.843 1.00 95.81 102 MET A C 1
ATOM 810 O O . MET A 1 102 ? -1.073 -7.550 -0.673 1.00 95.81 102 MET A O 1
ATOM 814 N N . ASN A 1 103 ? -0.465 -8.617 -2.543 1.00 95.00 103 ASN A N 1
ATOM 815 C CA . ASN A 1 103 ? -0.637 -9.956 -1.968 1.00 95.00 103 ASN A CA 1
ATOM 816 C C . ASN A 1 103 ? 0.257 -10.182 -0.736 1.00 95.00 103 ASN A C 1
ATOM 818 O O . ASN A 1 103 ? -0.188 -10.757 0.260 1.00 95.00 103 ASN A O 1
ATOM 822 N N . ALA A 1 104 ? 1.503 -9.697 -0.765 1.00 93.38 104 ALA A N 1
ATOM 823 C CA . ALA A 1 104 ? 2.392 -9.764 0.392 1.00 93.38 104 ALA A CA 1
ATOM 824 C C . ALA A 1 104 ? 1.850 -8.945 1.577 1.00 93.38 104 ALA A C 1
ATOM 826 O O . ALA A 1 104 ? 1.870 -9.440 2.707 1.00 93.38 104 ALA A O 1
ATOM 827 N N . ILE A 1 105 ? 1.305 -7.747 1.325 1.00 93.81 105 ILE A N 1
ATOM 828 C CA . ILE A 1 105 ? 0.627 -6.934 2.346 1.00 93.81 105 ILE A CA 1
ATOM 829 C C . ILE A 1 105 ? -0.535 -7.716 2.966 1.00 93.81 105 ILE A C 1
ATOM 831 O O . ILE A 1 105 ? -0.598 -7.809 4.191 1.00 93.81 105 ILE A O 1
ATOM 835 N N . LEU A 1 106 ? -1.411 -8.314 2.154 1.00 94.25 106 LEU A N 1
ATOM 836 C CA . LEU A 1 106 ? -2.564 -9.082 2.645 1.00 94.25 106 LEU A CA 1
ATOM 837 C C . LEU A 1 106 ? -2.152 -10.286 3.497 1.00 94.25 106 LEU A C 1
ATOM 839 O O . LEU A 1 106 ? -2.806 -10.600 4.484 1.00 94.25 106 LEU A O 1
ATOM 843 N N . SER A 1 107 ? -1.046 -10.945 3.150 1.00 92.50 107 SER A N 1
ATOM 844 C CA . SER A 1 107 ? -0.563 -12.107 3.908 1.00 92.50 107 SER A CA 1
ATOM 845 C C . SER A 1 107 ? 0.040 -11.762 5.277 1.00 92.50 107 SER A C 1
ATOM 847 O O . SER A 1 107 ? 0.118 -12.632 6.142 1.00 92.50 107 SER A O 1
ATOM 849 N N . GLN A 1 108 ? 0.489 -10.517 5.477 1.00 88.56 108 GLN A N 1
ATOM 850 C CA . GLN A 1 108 ? 1.253 -10.103 6.665 1.00 88.56 108 GLN A CA 1
ATOM 851 C C . GLN A 1 108 ? 0.541 -9.044 7.513 1.00 88.56 108 GLN A C 1
ATOM 853 O O . GLN A 1 108 ? 0.894 -8.843 8.674 1.00 88.56 108 GLN A O 1
ATOM 858 N N . SER A 1 109 ? -0.452 -8.356 6.953 1.00 87.38 109 SER A N 1
ATOM 859 C CA . SER A 1 109 ? -1.211 -7.321 7.642 1.00 87.38 109 SER A CA 1
ATOM 860 C C . SER A 1 109 ? -2.523 -7.875 8.178 1.00 87.38 109 SER A C 1
ATOM 862 O O . SER A 1 109 ? -3.354 -8.376 7.433 1.00 87.38 109 SER A O 1
ATOM 864 N N . GLN A 1 110 ? -2.767 -7.674 9.470 1.00 88.56 110 GLN A N 1
ATOM 865 C CA . GLN A 1 110 ? -4.080 -7.913 10.078 1.00 88.56 110 GLN A CA 1
ATOM 866 C C . GLN A 1 110 ? -5.097 -6.790 9.791 1.00 88.56 110 GLN A C 1
ATOM 868 O O . GLN A 1 110 ? -6.250 -6.883 10.204 1.00 88.56 110 GLN A O 1
ATOM 873 N N . TYR A 1 111 ? -4.684 -5.706 9.126 1.00 89.81 111 TYR A N 1
ATOM 874 C CA . TYR A 1 111 ? -5.529 -4.530 8.876 1.00 89.81 111 TYR A CA 1
ATOM 875 C C . TYR A 1 111 ? -6.260 -4.589 7.539 1.00 89.81 111 TYR A C 1
ATOM 877 O O . TYR A 1 111 ? -7.273 -3.911 7.375 1.00 89.81 111 TYR A O 1
ATOM 885 N N . PHE A 1 112 ? -5.747 -5.381 6.600 1.00 94.44 112 PHE A N 1
ATOM 886 C CA . PHE A 1 112 ? -6.266 -5.487 5.244 1.00 94.44 112 PHE A CA 1
ATOM 887 C C . PHE A 1 112 ? -6.789 -6.892 5.001 1.00 94.44 112 PHE A C 1
ATOM 889 O O . PHE A 1 112 ? -6.188 -7.868 5.444 1.00 94.44 112 PHE A O 1
ATOM 896 N N . LYS A 1 113 ? -7.921 -6.981 4.311 1.00 94.75 113 LYS A N 1
ATOM 897 C CA . LYS A 1 113 ? -8.567 -8.258 3.974 1.00 94.75 113 LYS A CA 1
ATOM 898 C C . LYS A 1 113 ? -8.511 -8.583 2.499 1.00 94.75 113 LYS A C 1
ATOM 900 O O . LYS A 1 113 ? -8.599 -9.753 2.149 1.00 94.75 113 LYS A O 1
ATOM 905 N N . ASP A 1 114 ? -8.422 -7.564 1.657 1.00 97.12 114 ASP A N 1
ATOM 906 C CA . ASP A 1 114 ? -8.454 -7.739 0.216 1.00 97.12 114 ASP A CA 1
ATOM 907 C C . ASP A 1 114 ? -7.790 -6.554 -0.490 1.00 97.12 114 ASP A C 1
ATOM 909 O O . ASP A 1 114 ? -7.639 -5.469 0.085 1.00 97.12 114 ASP A O 1
ATOM 913 N N . ALA A 1 115 ? -7.369 -6.774 -1.729 1.00 97.06 115 ALA A N 1
ATOM 914 C CA . ALA A 1 115 ? -6.794 -5.752 -2.578 1.00 97.06 115 ALA A CA 1
ATOM 915 C C . ALA A 1 115 ? -7.135 -6.019 -4.045 1.00 97.06 115 ALA A C 1
ATOM 917 O O . ALA A 1 115 ? -6.930 -7.118 -4.560 1.00 97.06 115 ALA A O 1
ATOM 918 N N . LYS A 1 116 ? -7.579 -4.977 -4.746 1.00 96.94 116 LYS A N 1
ATOM 919 C CA . LYS A 1 116 ? -7.768 -4.994 -6.197 1.00 96.94 116 LYS A CA 1
ATOM 920 C C . LYS A 1 116 ? -6.749 -4.066 -6.843 1.00 96.94 116 LYS A C 1
ATOM 922 O O . LYS A 1 116 ? -6.549 -2.948 -6.380 1.00 96.94 116 LYS A O 1
ATOM 927 N N . VAL A 1 117 ? -6.116 -4.525 -7.918 1.00 97.25 117 VAL A N 1
ATOM 928 C CA . VAL A 1 117 ? -5.163 -3.727 -8.695 1.00 97.25 117 VAL A CA 1
ATOM 929 C C . VAL A 1 117 ? -5.611 -3.710 -10.150 1.00 97.25 117 VAL A C 1
ATOM 931 O O . VAL A 1 117 ? -5.513 -4.726 -10.843 1.00 97.25 117 VAL A O 1
ATOM 934 N N . ASP A 1 118 ? -6.097 -2.558 -10.604 1.00 96.12 118 ASP A N 1
ATOM 935 C CA . ASP A 1 118 ? -6.442 -2.313 -12.002 1.00 96.12 118 ASP A CA 1
ATOM 936 C C . ASP A 1 118 ? -5.233 -1.708 -12.730 1.00 96.12 118 ASP A C 1
ATOM 938 O O . ASP A 1 118 ? -4.659 -0.713 -12.286 1.00 96.12 118 ASP A O 1
ATOM 942 N N . CYS A 1 119 ? -4.831 -2.321 -13.843 1.00 93.81 119 CYS A N 1
ATOM 943 C CA . CYS A 1 119 ? -3.6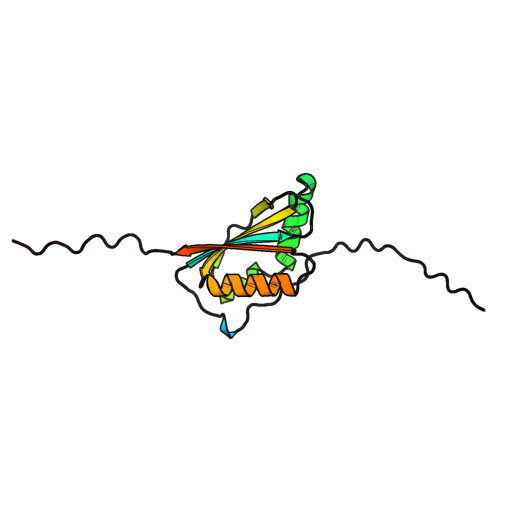39 -1.937 -14.599 1.00 93.81 119 CYS A CA 1
ATOM 944 C C . CYS A 1 119 ? -4.010 -1.201 -15.885 1.00 93.81 119 CYS A C 1
ATOM 946 O O . CYS A 1 119 ? -4.828 -1.690 -16.667 1.00 93.81 119 CYS A O 1
ATOM 948 N N . TYR A 1 120 ? -3.329 -0.092 -16.151 1.00 90.00 120 TYR A N 1
ATOM 949 C CA . TYR A 1 120 ? -3.457 0.681 -17.383 1.00 90.00 120 TYR A CA 1
ATOM 950 C C . TYR A 1 120 ? -2.080 0.871 -18.010 1.00 90.00 120 TYR A C 1
ATOM 952 O O . TYR A 1 120 ? -1.122 1.179 -17.310 1.00 90.00 120 TYR A O 1
ATOM 960 N N . ILE A 1 121 ? -1.975 0.730 -19.330 1.00 79.50 121 ILE A N 1
ATOM 961 C CA . ILE A 1 121 ? -0.726 1.006 -20.047 1.00 79.50 121 ILE A CA 1
ATOM 962 C C . ILE A 1 121 ? -0.670 2.507 -20.341 1.00 79.50 121 ILE A C 1
ATOM 964 O O . ILE A 1 121 ? -1.604 3.049 -20.942 1.00 79.50 121 ILE A O 1
ATOM 968 N N . LEU A 1 122 ? 0.435 3.175 -19.994 1.00 67.62 122 LEU A N 1
ATOM 969 C CA . LEU A 1 122 ? 0.778 4.468 -20.588 1.00 67.62 122 LEU A CA 1
ATOM 970 C C . LEU A 1 122 ? 1.195 4.218 -22.035 1.00 67.62 122 LEU A C 1
ATOM 972 O O . LEU A 1 122 ? 2.382 4.140 -22.355 1.00 67.62 122 LEU A O 1
ATOM 976 N N . LEU A 1 123 ? 0.223 4.044 -22.929 1.00 57.28 123 LEU A N 1
ATOM 977 C CA . LEU A 1 123 ? 0.541 4.091 -24.346 1.00 57.28 123 LEU A CA 1
ATOM 978 C C . LEU A 1 123 ? 1.107 5.491 -24.625 1.00 57.28 123 LEU A C 1
ATOM 980 O O . LEU A 1 123 ? 0.499 6.481 -24.196 1.00 57.28 123 LEU A O 1
ATOM 984 N N . PRO A 1 124 ? 2.258 5.612 -25.311 1.00 54.91 124 PRO A N 1
ATOM 985 C CA . PRO A 1 124 ? 2.668 6.912 -25.814 1.00 54.91 124 PRO A CA 1
ATOM 986 C C . PRO A 1 124 ? 1.513 7.475 -26.657 1.00 54.91 124 PRO A C 1
ATOM 988 O O . PRO A 1 124 ? 0.819 6.697 -27.324 1.00 54.91 124 PRO A O 1
ATOM 991 N N . PRO A 1 125 ? 1.261 8.797 -26.626 1.00 53.72 125 PRO A N 1
ATOM 992 C CA . PRO A 1 125 ? 0.228 9.388 -27.463 1.00 53.72 125 PRO A CA 1
ATOM 993 C C . PRO A 1 125 ? 0.484 8.951 -28.906 1.00 53.72 125 PRO A C 1
ATOM 995 O O . PRO A 1 125 ? 1.594 9.137 -29.400 1.00 53.72 125 PRO A O 1
ATOM 998 N N . ASN A 1 126 ? -0.517 8.297 -29.509 1.00 49.94 126 ASN A N 1
ATOM 999 C CA . ASN A 1 126 ? -0.534 7.759 -30.871 1.00 49.94 126 ASN A CA 1
ATOM 1000 C C . ASN A 1 126 ? 0.548 8.374 -31.770 1.00 49.94 126 ASN A C 1
ATOM 1002 O O . ASN A 1 126 ? 0.396 9.501 -32.246 1.00 49.94 126 ASN A O 1
ATOM 1006 N N . ILE A 1 127 ? 1.615 7.623 -32.054 1.00 54.66 127 ILE A N 1
ATOM 1007 C CA . ILE A 1 127 ? 2.397 7.891 -33.258 1.00 54.66 127 ILE A CA 1
ATOM 1008 C C . ILE A 1 127 ? 1.428 7.568 -34.394 1.00 54.66 127 ILE A C 1
ATOM 1010 O O . ILE A 1 127 ? 1.053 6.409 -34.576 1.00 54.66 127 ILE A O 1
ATOM 1014 N N . GLY A 1 128 ? 0.921 8.609 -35.060 1.00 54.66 128 GLY A N 1
ATOM 1015 C CA . GLY A 1 128 ? 0.018 8.467 -36.198 1.00 54.66 128 GLY A CA 1
ATOM 1016 C C . GLY A 1 128 ? 0.599 7.524 -37.259 1.00 54.66 128 GLY A C 1
ATOM 1017 O O . GLY A 1 128 ? 1.802 7.243 -37.238 1.00 54.66 128 GLY A O 1
ATOM 1018 N N . PRO A 1 129 ? -0.236 7.012 -38.182 1.00 66.06 129 PRO A N 1
ATOM 1019 C CA . PRO A 1 129 ? 0.246 6.133 -39.239 1.00 66.06 129 PRO A CA 1
ATOM 1020 C C . PRO A 1 129 ? 1.444 6.778 -39.957 1.00 66.06 129 PRO A C 1
ATOM 1022 O O . PRO A 1 129 ? 1.463 8.005 -40.115 1.00 66.06 129 PRO A O 1
ATOM 1025 N N . PRO A 1 130 ? 2.457 5.985 -40.355 1.00 69.56 130 PRO A N 1
ATOM 1026 C CA . PRO A 1 130 ? 3.632 6.513 -41.036 1.00 69.56 130 PRO A CA 1
ATOM 1027 C C . PRO A 1 130 ? 3.198 7.340 -42.255 1.00 69.56 130 PRO A C 1
ATOM 1029 O O . PRO A 1 130 ? 2.217 6.972 -42.909 1.00 69.56 130 PRO A O 1
ATOM 1032 N N . PRO A 1 131 ? 3.885 8.458 -42.560 1.00 72.94 131 PRO A N 1
ATOM 1033 C CA . PRO A 1 131 ? 3.545 9.266 -43.722 1.00 72.94 131 PRO A CA 1
ATOM 1034 C C . PRO A 1 131 ? 3.567 8.384 -44.973 1.00 72.94 131 PRO A C 1
ATOM 1036 O O . PRO A 1 131 ? 4.509 7.616 -45.182 1.00 72.94 131 PRO A O 1
ATOM 1039 N N . LEU A 1 132 ? 2.501 8.473 -45.772 1.00 71.31 132 LEU A N 1
ATOM 1040 C CA . LEU A 1 132 ? 2.420 7.779 -47.053 1.00 71.31 132 LEU A CA 1
ATOM 1041 C C . LEU A 1 132 ? 3.606 8.210 -47.932 1.00 71.31 132 LEU A C 1
ATOM 1043 O O . LEU A 1 132 ? 3.985 9.387 -47.895 1.00 71.31 132 LEU A O 1
ATOM 1047 N N . PRO A 1 133 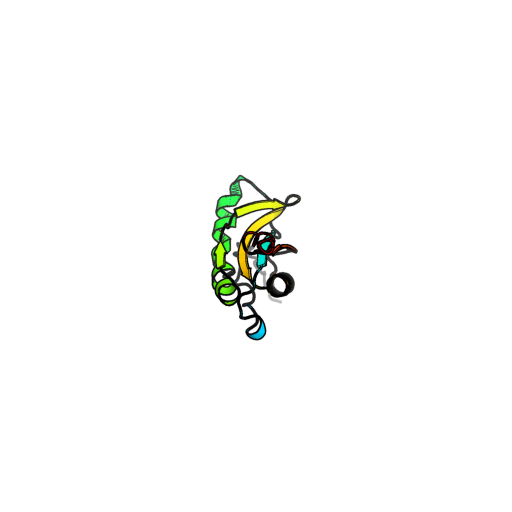? 4.216 7.279 -48.689 1.00 72.62 133 PRO A N 1
ATOM 1048 C CA . PRO A 1 133 ? 5.288 7.630 -49.607 1.00 72.62 133 PRO A CA 1
ATOM 1049 C C . PRO A 1 133 ? 4.787 8.671 -50.621 1.00 72.62 133 PRO A C 1
ATOM 1051 O O . PRO A 1 133 ? 3.617 8.615 -51.004 1.00 72.62 133 PRO A O 1
ATOM 1054 N N . PRO A 1 134 ? 5.636 9.632 -51.027 1.00 75.25 134 PRO A N 1
ATOM 1055 C CA . PRO A 1 134 ? 5.262 10.605 -52.045 1.00 75.25 134 PRO A CA 1
ATOM 1056 C C . PRO A 1 134 ? 5.005 9.899 -53.384 1.00 75.25 134 PRO A C 1
ATOM 1058 O O . PRO A 1 134 ? 5.772 9.005 -53.751 1.00 75.25 134 PRO A O 1
ATOM 1061 N N . ASP A 1 135 ? 3.931 10.313 -54.064 1.00 72.75 135 ASP A N 1
ATOM 1062 C CA . ASP A 1 135 ? 3.602 9.931 -55.447 1.00 72.75 135 ASP A CA 1
ATOM 1063 C C . ASP A 1 135 ? 4.683 10.380 -56.448 1.00 72.75 135 ASP A C 1
ATOM 1065 O O . ASP A 1 135 ? 5.242 11.494 -56.275 1.00 72.75 135 ASP A O 1
#

Organism: Trichostrongylus colubriformis (NCBI:txid6319)

Foldseek 3Di:
DDDPDPPPPPPVPPPQWAAFDAQDPVQFDFAQKKKKKKWWWPAFDDPVCQVVVLVSVVNNCPCVRLVRFFHKDDWDWDHDPRTIITIIMGHRGDQVSVVVSSVSRCVPTPTTPDMDIDMDGNDPPDPDDDDDDDD

Sequence (135 aa):
MERLIFALTVIGATLACSPVPAIPPDFTGKGPDIAHVHLISNYAYETSKVQEYMGYFPQTKIEEYSKTVGDFWGLESEDNGGFFSYTFYIAKCECEKIKLWMNAILSQSQYFKDAKVDCYILLPPNIGPPPLPPD

Radius of gyration: 20.99 Å; chains: 1; bounding box: 34×33×102 Å

pLDDT: mean 83.56, std 18.61, range [34.44, 98.25]

=== Feature glossary ===
Each block in this record encodes a different view of the same protein. In brief:

Predicted aligned error. PAE(i, j) answers: if I align the predicted and true structures on residue i, how far off (in Å) do I expect residue j to be? A block-diagonal PAE matrix with low values on the blocks and high values off-diagonal is the signature of a multi-domain protein with confidently predicted domains but uncertain inter-domain orientation.

Contact-map, Ramachandran, and PAE plots. Plot images: a contact map (which residues are close in 3D, as an N×N binary image), a Ramachandran scatter (backbone torsion angles, revealing secondary-structure composition at a glance), and — for AlphaFold structures — a PAE heatmap (pairwise prediction confidence).

Backbone torsions (φ/ψ). φ (phi) and ψ (psi) are the two rotatable backbone dihedrals per residue: φ is the C(i-1)–N–Cα–C torsion, ψ is the N–Cα–C–N(i+1) torsion, both in degrees on (−180°, 180°]. α-helical residues cluster near (−60°, −45°); β-strand residues near (−120°, +130°). A Ramachandran plot is simply a scatter of (φ, ψ) for every residue.

Foldseek 3Di. A 3Di character summarizes, for each residue, the relative orientation of the Cα frame of its nearest spatial neighbor. Because it encodes fold topology rather than chemistry, 3Di alignments detect remote structural similarity that sequence alignment misses.

Radius of gyration, Cα contacts, bounding box. Three whole-structure scalars: the radius of gyration (RMS distance of Cα from centroid, in Å), the count of Cα–Cα contacts (pairs closer than 8 Å and separated by more than four residues in sequence — i.e. tertiary, not local, contacts), and the bounding-box dimensions. Together they distinguish compact globular folds from extended fibres or disordered chains.

Sequence. Sequence gives the chain of amino acids in standard one-letter code (A=alanine, C=cysteine, …, Y=tyrosine), read N→C. It is the only feature that is directly encoded by the gene; all structural features are derived from the folded form of this sequence.

mmCIF coordinates. Atomic coordinates in PDBx/mmCIF format — the same representation the Protein Data Bank distributes. Each line of the _atom_site loop places one backbone atom in Cartesian space (units: ångströms, origin: arbitrary).

Secondary structure (3-state, P-SEA). Three-state secondary structure (P-SEA) collapses the eight DSSP classes into helix (a), strand (b), and coil (c). P-SEA assigns these from Cα geometry alone — distances and angles — without requiring backbone oxygens, so it works on any Cα trace.

InterPro / GO / CATH / organism. Functional annotations link the protein to curated databases. InterPro entries identify conserved domains and families by matching the sequence against member-database signatures (Pfam, PROSITE, CDD, …). Gene Ontology (GO) terms describe molecular function, biological process, and cellular component in a controlled vocabulary. CATH places the structure in a hierarchical fold classification (Class/Architecture/Topology/Homologous-superfamily). The organism is the source species.

B-factor. B-factor (Debye–Waller factor) reflects atomic displacement in the crystal lattice. It is an experimental observable (units Å²), not a prediction; low values mean the atom is pinned down, high values mean it moves or is heterogeneous across the crystal.

Rendered structure images. Structure images are PyMOL renders from six orthogonal camera directions. Cartoon representation draws helices as coils and strands as arrows; sticks shows the backbone as bonds; surface shows the solvent-excluded envelope. Rainbow coloring maps sequence position to hue (blue→red, N→C); chain coloring assigns a distinct color per polypeptide.

Solvent-accessible surface area. Solvent-accessible surface area (SASA) is the area in Å² traced out by the centre of a 1.4 Å probe sphere (a water molecule) rolled over the protein's van der Waals surface (Shrake–Rupley / Lee–Richards construction). Buried residues have near-zero SASA; fully exposed residues can exceed 200 Å². The total SASA scales roughly with the number of surface residues.

Secondary structure (8-state, DSSP). The SS8 string is DSSP's per-residue secondary-structure call. α-helix (H) means an i→i+4 H-bond ladder; β-strand (E) means the residue participates in a β-sheet; 3₁₀ (G) and π (I) are tighter and wider helices; T/S are turns/bends; '-' is loop.

pLDDT. For AlphaFold models, the B-factor field carries pLDDT — the model's own estimate of local accuracy on a 0–100 scale. Regions with pLDDT<50 should be treated as essentially unmodeled; they often correspond to intrinsically disordered segments.

Nearest PDB structures. Nearest PDB neighbors are the top structural matches found by Foldseek when searching this structure against the entire Protein Data Bank. Each hit reports a TM-score (0 to 1; >0.5 almost always implies the same fold) and an E-value. These are *structural* homologs — they may share no detectable sequence similarity.